Protein AF-A0A2P6G6T6-F1 (afdb_monomer_lite)

Sequence (82 aa):
MNELFITGAGVSADSGIPTFRGNDGFWTIGSINFTPQEMATRKKFEENPDEFLLWYYKRFAKYKNVQPNSTHKWLADKYLIT

Structure (mmCIF, N/CA/C/O backbone):
data_AF-A0A2P6G6T6-F1
#
_entry.id   AF-A0A2P6G6T6-F1
#
loop_
_atom_site.group_PDB
_atom_site.id
_atom_site.type_symbol
_atom_site.label_atom_id
_atom_site.label_alt_id
_atom_site.label_comp_id
_atom_site.label_asym_id
_atom_site.label_entity_id
_atom_site.label_seq_id
_atom_site.pdbx_PDB_ins_code
_atom_site.Cartn_x
_atom_site.Cartn_y
_atom_site.Cartn_z
_atom_site.occupancy
_atom_site.B_iso_or_equiv
_atom_site.auth_seq_id
_atom_site.auth_comp_id
_atom_site.auth_asym_id
_atom_site.auth_atom_id
_atom_site.pdbx_PDB_model_num
ATOM 1 N N . MET A 1 1 ? -7.302 13.806 24.676 1.00 56.31 1 MET A N 1
ATOM 2 C CA . MET A 1 1 ? -6.048 13.663 23.906 1.00 56.31 1 MET A CA 1
ATOM 3 C C . MET A 1 1 ? -6.417 13.011 22.591 1.00 56.31 1 MET A C 1
ATOM 5 O O . MET A 1 1 ? -7.128 12.018 22.638 1.00 56.31 1 MET A O 1
ATOM 9 N N . ASN A 1 2 ? -6.007 13.576 21.455 1.00 83.81 2 ASN A N 1
ATOM 10 C CA . ASN A 1 2 ? -6.214 12.927 20.160 1.00 83.81 2 ASN A CA 1
ATOM 11 C C . ASN A 1 2 ? -4.951 12.132 19.828 1.00 83.81 2 ASN A C 1
ATOM 13 O O . ASN A 1 2 ? -3.898 12.722 19.598 1.00 83.81 2 ASN A O 1
ATOM 17 N N . GLU A 1 3 ? -5.057 10.807 19.854 1.00 95.25 3 GLU A N 1
ATOM 18 C CA . GLU A 1 3 ? -3.995 9.900 19.418 1.00 95.25 3 GLU A CA 1
ATOM 19 C C . GLU A 1 3 ? -4.026 9.777 17.889 1.00 95.25 3 GLU A C 1
ATOM 21 O O . GLU A 1 3 ? -5.092 9.594 17.302 1.00 95.25 3 GLU A O 1
ATOM 26 N N . LEU A 1 4 ? -2.860 9.909 17.251 1.00 96.12 4 LEU A N 1
ATOM 27 C CA . LEU A 1 4 ? -2.676 9.743 15.808 1.00 96.12 4 LEU A CA 1
ATOM 28 C C . LEU A 1 4 ? -2.069 8.368 15.519 1.00 96.12 4 LEU A C 1
ATOM 30 O O . LEU A 1 4 ? -1.032 8.017 16.082 1.00 96.12 4 LEU A O 1
ATOM 34 N N . PHE A 1 5 ? -2.666 7.644 14.575 1.00 96.62 5 PHE A N 1
ATOM 35 C CA . PHE A 1 5 ? -2.182 6.351 14.103 1.00 96.62 5 PHE A CA 1
ATOM 36 C C . PHE A 1 5 ? -1.601 6.486 12.693 1.00 96.62 5 PHE A C 1
ATOM 38 O O . PHE A 1 5 ? -2.295 6.890 11.761 1.00 96.62 5 PHE A O 1
ATOM 45 N N . ILE A 1 6 ? -0.328 6.128 12.527 1.00 97.38 6 ILE A N 1
ATOM 46 C CA . ILE A 1 6 ? 0.335 6.057 11.220 1.00 97.38 6 ILE A CA 1
ATOM 47 C C . ILE A 1 6 ? 0.520 4.585 10.881 1.00 97.38 6 ILE A C 1
ATOM 49 O O . ILE A 1 6 ? 1.067 3.823 11.680 1.00 97.38 6 ILE A O 1
ATOM 53 N N . THR A 1 7 ? 0.037 4.181 9.713 1.00 96.12 7 THR A N 1
ATOM 54 C CA . THR A 1 7 ? 0.010 2.773 9.309 1.00 96.12 7 THR A CA 1
ATOM 55 C C . THR A 1 7 ? 0.885 2.517 8.089 1.00 96.12 7 THR A C 1
ATOM 57 O O . THR A 1 7 ? 1.446 3.425 7.489 1.00 96.12 7 THR A O 1
ATOM 60 N N . GLY A 1 8 ? 1.046 1.245 7.744 1.00 93.50 8 GLY A N 1
ATOM 61 C CA . GLY A 1 8 ? 1.726 0.824 6.529 1.00 93.50 8 GLY A CA 1
ATOM 62 C C . GLY A 1 8 ? 1.256 -0.567 6.124 1.00 93.50 8 GLY A C 1
ATOM 63 O O . GLY A 1 8 ? 0.357 -1.133 6.745 1.00 93.50 8 GLY A O 1
ATOM 64 N N . ALA A 1 9 ? 1.908 -1.155 5.118 1.00 91.19 9 ALA A N 1
ATOM 65 C CA . ALA A 1 9 ? 1.492 -2.433 4.528 1.00 91.19 9 ALA A CA 1
ATOM 66 C C . ALA A 1 9 ? 1.333 -3.590 5.537 1.00 91.19 9 ALA A C 1
ATOM 68 O O . ALA A 1 9 ? 0.539 -4.494 5.299 1.00 91.19 9 ALA A O 1
ATOM 69 N N . GLY A 1 10 ? 2.044 -3.554 6.673 1.00 91.00 10 GLY A N 1
ATOM 70 C CA . GLY A 1 10 ? 1.926 -4.559 7.735 1.00 91.00 10 GLY A CA 1
ATOM 71 C C . GLY A 1 10 ? 0.513 -4.690 8.311 1.00 91.00 10 GLY A C 1
ATOM 72 O O . GLY A 1 10 ? 0.090 -5.798 8.618 1.00 91.00 10 GLY A O 1
ATOM 73 N N . VAL A 1 11 ? -0.263 -3.600 8.360 1.00 95.50 11 VAL A N 1
ATOM 74 C CA . VAL A 1 11 ? -1.669 -3.644 8.805 1.00 95.50 11 VAL A CA 1
ATOM 75 C C . VAL A 1 11 ? -2.525 -4.516 7.880 1.00 95.50 11 VAL A C 1
ATOM 77 O O . VAL A 1 11 ? -3.498 -5.117 8.331 1.00 95.50 11 VAL A O 1
ATOM 80 N N . SER A 1 12 ? -2.151 -4.648 6.605 1.00 93.88 12 SER A N 1
ATOM 81 C CA . SER A 1 12 ? -2.884 -5.442 5.616 1.00 93.88 12 SER A CA 1
ATOM 82 C C . SER A 1 12 ? -2.383 -6.881 5.456 1.00 93.88 12 SER A C 1
ATOM 84 O O . SER A 1 12 ? -3.034 -7.658 4.752 1.00 93.88 12 SER A O 1
ATOM 86 N N . ALA A 1 13 ? -1.306 -7.269 6.149 1.00 91.19 13 ALA A N 1
ATOM 87 C CA . ALA A 1 13 ? -0.754 -8.626 6.102 1.00 91.19 13 ALA A CA 1
ATOM 88 C C . ALA A 1 13 ? -1.796 -9.683 6.500 1.00 91.19 13 ALA A C 1
ATOM 90 O O . ALA A 1 13 ? -2.017 -10.637 5.755 1.00 91.19 13 ALA A O 1
ATOM 91 N N . ASP A 1 14 ? -2.550 -9.445 7.581 1.00 93.00 14 ASP A N 1
ATOM 92 C CA . ASP A 1 14 ? -3.600 -10.376 8.032 1.00 93.00 14 ASP A CA 1
ATOM 93 C C . ASP A 1 14 ? -4.825 -10.413 7.099 1.00 93.00 14 ASP A C 1
ATOM 95 O O . ASP A 1 14 ? -5.721 -11.232 7.275 1.00 93.00 14 ASP A O 1
ATOM 99 N N . SER A 1 15 ? -4.895 -9.520 6.104 1.00 94.25 15 SER A N 1
ATOM 100 C CA . SER A 1 15 ? -5.894 -9.593 5.022 1.00 94.25 15 SER A CA 1
ATOM 101 C C . SER A 1 15 ? -5.380 -10.399 3.816 1.00 94.25 15 SER A C 1
ATOM 103 O O . SER A 1 15 ? -6.042 -10.463 2.783 1.00 94.25 15 SER A O 1
ATOM 105 N N . GLY A 1 16 ? -4.190 -11.002 3.913 1.00 88.81 16 GLY A N 1
ATOM 106 C CA . GLY A 1 16 ? -3.545 -11.734 2.821 1.00 88.81 16 GLY A CA 1
ATOM 107 C C . GLY A 1 16 ? -2.879 -10.834 1.774 1.00 88.81 16 GLY A C 1
ATOM 108 O O . GLY A 1 16 ? -2.545 -11.309 0.685 1.00 88.81 16 GLY A O 1
ATOM 109 N N . ILE A 1 17 ? -2.689 -9.543 2.076 1.00 89.31 17 ILE A N 1
ATOM 110 C CA . ILE A 1 17 ? -1.940 -8.618 1.219 1.00 89.31 17 ILE A CA 1
ATOM 111 C C . ILE A 1 17 ? -0.486 -8.604 1.701 1.00 89.31 17 ILE A C 1
ATOM 113 O O . ILE A 1 17 ? -0.230 -8.203 2.833 1.00 89.31 17 ILE A O 1
ATOM 117 N N . PRO A 1 18 ? 0.479 -9.008 0.863 1.00 85.62 18 PRO A N 1
ATOM 118 C CA . PRO A 1 18 ? 1.878 -9.052 1.250 1.00 85.62 18 PRO A CA 1
ATOM 119 C C . PRO A 1 18 ? 2.444 -7.665 1.523 1.00 85.62 18 PRO A C 1
ATOM 121 O O . PRO A 1 18 ? 2.058 -6.669 0.901 1.00 85.62 18 PRO A O 1
ATOM 124 N N . THR A 1 19 ? 3.423 -7.628 2.417 1.00 85.25 19 THR A N 1
ATOM 125 C CA . THR A 1 19 ? 4.162 -6.410 2.728 1.00 85.25 19 THR A CA 1
ATOM 126 C C . THR A 1 19 ? 5.242 -6.120 1.677 1.00 85.25 19 THR A C 1
ATOM 128 O O . THR A 1 19 ? 5.566 -6.948 0.828 1.00 85.25 19 THR A O 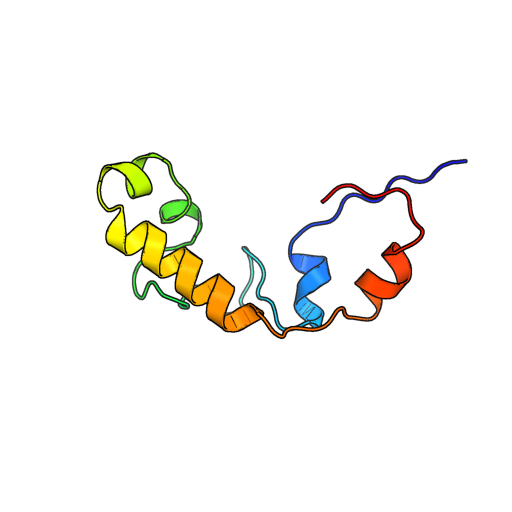1
ATOM 131 N N . PHE A 1 20 ? 5.823 -4.917 1.727 1.00 80.94 20 PHE A N 1
ATOM 132 C CA . PHE A 1 20 ? 6.987 -4.554 0.910 1.00 80.94 20 PHE A CA 1
ATOM 133 C C . PHE A 1 20 ? 8.324 -4.974 1.544 1.00 80.94 20 PHE A C 1
ATOM 135 O O . PHE A 1 20 ? 9.365 -4.514 1.095 1.00 80.94 20 PHE A O 1
ATOM 142 N N . ARG A 1 21 ? 8.363 -5.703 2.660 1.00 77.44 21 ARG A N 1
ATOM 143 C CA . ARG A 1 21 ? 9.620 -6.157 3.283 1.00 77.44 21 ARG A CA 1
ATOM 144 C C . ARG A 1 21 ? 9.310 -7.383 4.126 1.00 77.44 21 ARG A C 1
ATOM 146 O O . ARG A 1 21 ? 8.445 -7.293 4.981 1.00 77.44 21 ARG A O 1
ATOM 153 N N . GLY A 1 22 ? 10.046 -8.474 3.956 1.00 71.94 22 GLY A N 1
ATOM 154 C CA . GLY A 1 22 ? 9.819 -9.697 4.725 1.00 71.94 22 GLY A CA 1
ATOM 155 C C . GLY A 1 22 ? 10.183 -10.949 3.936 1.00 71.94 22 GLY A C 1
ATOM 156 O O . GLY A 1 22 ? 10.593 -10.860 2.776 1.00 71.94 22 GLY A O 1
ATOM 157 N N . ASN A 1 23 ? 10.029 -12.103 4.587 1.00 60.84 23 ASN A N 1
ATOM 158 C CA . ASN A 1 23 ? 10.230 -13.428 3.983 1.00 60.84 23 ASN A CA 1
ATOM 159 C C . ASN A 1 23 ? 9.023 -13.893 3.155 1.00 60.84 23 ASN A C 1
ATOM 161 O O . ASN A 1 23 ? 9.053 -14.958 2.538 1.00 60.84 23 ASN A O 1
ATOM 165 N N . ASP A 1 24 ? 7.952 -13.108 3.154 1.00 57.03 24 ASP A N 1
ATOM 166 C CA . ASP A 1 24 ? 6.725 -13.343 2.424 1.00 57.03 24 ASP A CA 1
ATOM 167 C C . ASP A 1 24 ? 7.059 -13.282 0.919 1.00 57.03 24 ASP A C 1
ATOM 169 O O . ASP A 1 24 ? 7.184 -12.208 0.332 1.00 57.03 24 ASP A O 1
ATOM 173 N N . GLY A 1 25 ? 7.249 -14.448 0.287 1.00 52.56 25 GLY A N 1
ATOM 174 C CA . GLY A 1 25 ? 7.706 -14.643 -1.103 1.00 52.56 25 GLY A CA 1
ATOM 175 C C . GLY A 1 25 ? 6.778 -14.115 -2.210 1.00 52.56 25 GLY A C 1
ATOM 176 O O . GLY A 1 25 ? 6.802 -14.592 -3.344 1.00 52.56 25 GLY A O 1
ATOM 177 N N . PHE A 1 26 ? 5.943 -13.128 -1.901 1.00 53.53 26 PHE A N 1
ATOM 178 C CA . PHE A 1 26 ?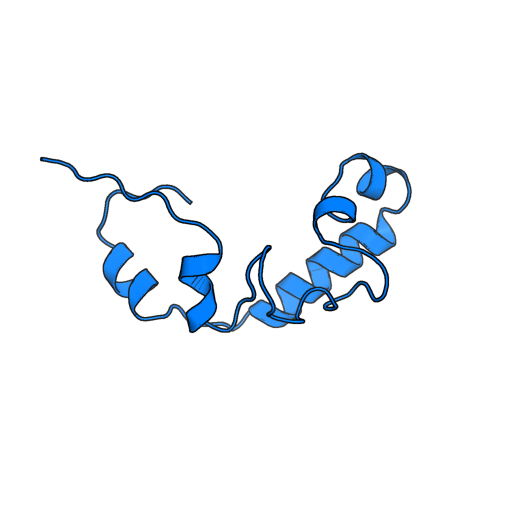 4.967 -12.517 -2.795 1.00 53.53 26 PHE A CA 1
ATOM 179 C C . PHE A 1 26 ? 5.537 -11.395 -3.671 1.00 53.53 26 PHE A C 1
ATOM 181 O O . PHE A 1 26 ? 4.798 -10.779 -4.444 1.00 53.53 26 PHE A O 1
ATOM 188 N N . TRP A 1 27 ? 6.849 -11.169 -3.608 1.00 59.41 27 TRP A N 1
ATOM 189 C CA . TRP A 1 27 ? 7.585 -10.293 -4.522 1.00 59.41 27 TRP A CA 1
ATOM 190 C C . TRP A 1 27 ? 7.441 -10.678 -6.003 1.00 59.41 27 TRP A C 1
ATOM 192 O O . TRP A 1 27 ? 7.711 -9.873 -6.885 1.00 59.41 27 TRP A O 1
ATOM 202 N N . THR A 1 28 ? 6.929 -11.878 -6.267 1.00 54.66 28 THR A N 1
ATOM 203 C CA . THR A 1 28 ? 6.780 -12.491 -7.589 1.00 54.66 28 THR A CA 1
ATOM 204 C C . THR A 1 28 ? 5.466 -12.175 -8.303 1.00 54.66 28 THR A C 1
ATOM 206 O O . THR A 1 28 ? 5.240 -12.654 -9.417 1.00 54.66 28 THR A O 1
ATOM 209 N N . ILE A 1 29 ? 4.556 -11.390 -7.709 1.00 53.41 29 ILE A N 1
ATOM 210 C CA . ILE A 1 29 ? 3.273 -11.094 -8.365 1.00 53.41 29 ILE A CA 1
ATOM 211 C C . ILE A 1 29 ? 3.513 -10.103 -9.499 1.00 53.41 29 ILE A C 1
ATOM 213 O O . ILE A 1 29 ? 3.436 -8.890 -9.335 1.00 53.41 29 ILE A O 1
ATOM 217 N N . GLY A 1 30 ? 3.796 -10.654 -10.672 1.00 49.31 30 GLY A N 1
ATOM 218 C CA . GLY A 1 30 ? 3.881 -9.924 -11.924 1.00 49.31 30 GLY A CA 1
ATOM 219 C C . GLY A 1 30 ? 5.280 -9.601 -12.416 1.00 49.31 30 GLY A C 1
ATOM 220 O O . GLY A 1 30 ? 5.389 -9.324 -13.605 1.00 49.31 30 GLY A O 1
ATOM 221 N N . SER A 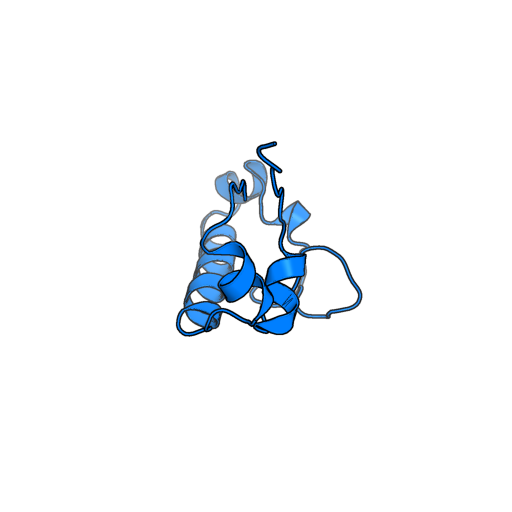1 31 ? 6.303 -9.718 -11.569 1.00 48.69 31 SER A N 1
ATOM 222 C CA . SER A 1 31 ? 7.706 -9.691 -11.974 1.00 48.69 31 SER A CA 1
ATOM 223 C C . SER A 1 31 ? 8.399 -10.944 -11.457 1.00 48.69 31 SER A C 1
ATOM 225 O O . SER A 1 31 ? 8.336 -11.245 -10.270 1.00 48.69 31 SER A O 1
ATOM 227 N N . ILE A 1 32 ? 9.022 -11.699 -12.359 1.00 54.53 32 ILE A N 1
ATOM 228 C CA . ILE A 1 32 ? 9.848 -12.858 -11.993 1.00 54.53 32 ILE A CA 1
ATOM 229 C C . ILE A 1 32 ? 11.240 -12.390 -11.526 1.00 54.53 32 ILE A C 1
ATOM 231 O O . ILE A 1 32 ? 11.901 -13.104 -10.781 1.00 54.53 32 ILE A O 1
ATOM 235 N N . ASN A 1 33 ? 11.655 -11.173 -11.911 1.00 57.62 33 ASN A N 1
ATOM 236 C CA . ASN A 1 33 ? 13.051 -10.728 -11.856 1.00 57.62 33 ASN A CA 1
ATOM 237 C C . ASN A 1 33 ? 13.295 -9.450 -11.038 1.00 57.62 33 ASN A C 1
ATOM 239 O O . ASN A 1 33 ? 14.450 -9.115 -10.807 1.00 57.62 33 ASN A O 1
ATOM 243 N N . PHE A 1 34 ? 12.249 -8.720 -10.638 1.00 59.34 34 PHE A N 1
ATOM 244 C CA . PHE A 1 34 ? 12.386 -7.388 -10.041 1.00 59.34 34 PHE A CA 1
ATOM 245 C C . PHE A 1 34 ? 11.692 -7.283 -8.691 1.00 59.34 34 PHE A C 1
ATOM 247 O O . PHE A 1 34 ? 10.558 -7.729 -8.499 1.00 59.34 34 PHE A O 1
ATOM 254 N N . THR A 1 35 ? 12.365 -6.593 -7.784 1.00 74.56 35 THR A N 1
ATOM 255 C CA . THR A 1 35 ? 11.813 -6.116 -6.525 1.00 74.56 35 THR A CA 1
ATOM 256 C C . THR A 1 35 ? 10.871 -4.927 -6.765 1.00 74.56 35 THR A C 1
ATOM 258 O O . THR A 1 35 ? 11.004 -4.177 -7.735 1.00 74.56 35 THR A O 1
ATOM 261 N N . PRO A 1 36 ? 9.908 -4.671 -5.876 1.00 75.75 36 PRO A N 1
ATOM 262 C CA . PRO A 1 36 ? 9.049 -3.491 -5.960 1.00 75.75 36 PRO A CA 1
ATOM 263 C C . PRO A 1 36 ? 9.772 -2.157 -5.867 1.00 75.75 36 PRO A C 1
ATOM 265 O O . PRO A 1 36 ? 9.272 -1.178 -6.408 1.00 75.75 36 PRO A O 1
ATOM 268 N N . GLN A 1 37 ? 10.946 -2.113 -5.240 1.00 80.81 37 GLN A N 1
ATOM 269 C CA . GLN A 1 37 ? 11.821 -0.944 -5.237 1.00 80.81 37 GLN A CA 1
ATOM 270 C C . GLN A 1 37 ? 12.378 -0.644 -6.635 1.00 80.81 37 GLN A C 1
ATOM 272 O O . GLN A 1 37 ? 12.626 0.516 -6.942 1.00 80.81 37 GLN A O 1
ATOM 277 N N . GLU A 1 38 ? 12.540 -1.659 -7.485 1.00 82.81 38 GLU A N 1
ATOM 278 C CA . GLU A 1 38 ? 12.936 -1.493 -8.889 1.00 82.81 38 GLU A CA 1
ATOM 279 C C . GLU A 1 38 ? 11.721 -1.179 -9.775 1.00 82.81 38 GLU A C 1
ATOM 281 O O . GLU A 1 38 ? 11.806 -0.343 -10.677 1.00 82.81 38 GLU A O 1
ATOM 286 N N . MET A 1 39 ? 10.568 -1.796 -9.483 1.00 86.19 39 MET A N 1
ATOM 287 C CA . MET A 1 39 ? 9.338 -1.607 -10.258 1.00 86.19 39 MET A CA 1
ATOM 288 C C . MET A 1 39 ? 8.683 -0.240 -10.036 1.00 86.19 39 MET A C 1
ATOM 290 O O . MET A 1 39 ? 8.275 0.403 -10.997 1.00 86.19 39 MET A O 1
ATOM 294 N N . ALA A 1 40 ? 8.575 0.230 -8.793 1.00 88.62 40 ALA A N 1
ATOM 295 C CA . ALA A 1 40 ? 7.857 1.457 -8.438 1.00 88.62 40 ALA A CA 1
ATOM 296 C C . ALA A 1 40 ? 8.728 2.718 -8.599 1.00 88.62 40 ALA A C 1
ATOM 298 O O . ALA A 1 40 ? 8.804 3.557 -7.701 1.00 88.62 40 ALA A O 1
ATOM 299 N N . THR A 1 41 ? 9.405 2.851 -9.742 1.00 92.50 41 THR A N 1
ATOM 300 C CA . THR A 1 41 ? 10.275 3.994 -10.048 1.00 92.50 41 THR A CA 1
ATOM 301 C C . THR A 1 41 ? 9.805 4.738 -11.290 1.00 92.50 41 THR A C 1
ATOM 303 O O . THR A 1 41 ? 9.266 4.149 -12.227 1.00 92.50 41 THR A O 1
ATOM 306 N N . ARG A 1 42 ? 10.074 6.051 -11.331 1.00 95.62 42 ARG A N 1
ATOM 307 C CA . ARG A 1 42 ? 9.839 6.871 -12.529 1.00 95.62 42 ARG A CA 1
ATOM 308 C C . ARG A 1 42 ? 10.606 6.332 -13.738 1.00 95.62 42 ARG A C 1
ATOM 310 O O . ARG A 1 42 ? 10.040 6.232 -14.816 1.00 95.62 42 ARG A O 1
ATOM 317 N N . LYS A 1 43 ? 11.858 5.917 -13.524 1.00 95.44 43 LYS A N 1
ATOM 318 C CA . LYS A 1 43 ? 12.703 5.310 -14.556 1.00 95.44 43 LYS A CA 1
ATOM 319 C C . LYS A 1 43 ? 12.033 4.084 -15.183 1.00 95.44 43 LYS A C 1
ATOM 321 O O . LYS A 1 43 ? 11.949 4.006 -16.400 1.00 95.44 43 LYS A O 1
ATOM 326 N N . LYS A 1 44 ? 11.493 3.162 -14.373 1.00 92.31 44 LYS A N 1
ATOM 327 C CA . LYS A 1 44 ? 10.808 1.969 -14.893 1.00 92.31 44 LYS A CA 1
ATOM 328 C C . LYS A 1 44 ? 9.549 2.323 -15.683 1.00 92.31 44 LYS A C 1
ATOM 330 O O . LYS A 1 44 ? 9.298 1.706 -16.711 1.00 92.31 44 LYS A O 1
ATOM 335 N N . PHE A 1 45 ? 8.786 3.318 -15.231 1.00 94.81 45 PHE A N 1
ATOM 336 C CA . PHE A 1 45 ? 7.624 3.813 -15.968 1.00 94.81 45 PHE A CA 1
ATOM 337 C C . PHE A 1 45 ? 8.006 4.416 -17.329 1.00 94.81 45 PHE A C 1
ATOM 339 O O . PHE A 1 45 ? 7.315 4.171 -18.311 1.00 94.81 45 PHE A O 1
ATOM 346 N N . GLU A 1 46 ? 9.106 5.166 -17.402 1.00 97.25 46 GLU A N 1
ATOM 347 C CA . GLU A 1 46 ? 9.569 5.804 -18.642 1.00 97.25 46 GLU A CA 1
ATOM 348 C C . GLU A 1 46 ? 10.232 4.807 -19.611 1.00 97.25 46 GLU A C 1
ATOM 350 O O . GLU A 1 46 ? 9.990 4.872 -20.813 1.00 97.25 46 GLU A O 1
ATOM 355 N N . GLU A 1 47 ? 11.038 3.866 -19.109 1.00 95.69 47 GLU A N 1
ATOM 356 C CA . GLU A 1 47 ? 11.782 2.902 -19.938 1.00 95.69 47 GLU A CA 1
ATOM 357 C C . GLU A 1 47 ? 10.959 1.655 -20.307 1.00 95.69 47 GLU A C 1
ATOM 359 O O . GLU A 1 47 ? 11.118 1.102 -21.396 1.00 95.69 47 GLU A O 1
ATOM 364 N N . ASN A 1 48 ? 10.086 1.178 -19.411 1.00 93.50 48 ASN A N 1
ATOM 365 C CA . ASN A 1 48 ? 9.284 -0.039 -19.592 1.00 93.50 48 ASN A CA 1
ATOM 366 C C . ASN A 1 48 ? 7.833 0.140 -19.085 1.00 93.50 48 ASN A C 1
ATOM 368 O O . ASN A 1 48 ? 7.411 -0.569 -18.159 1.00 93.50 48 ASN A O 1
ATOM 372 N N . PRO A 1 49 ? 7.041 1.050 -19.684 1.00 94.25 49 PRO A N 1
ATOM 373 C CA . PRO A 1 49 ? 5.691 1.371 -19.214 1.00 94.25 49 PRO A CA 1
ATOM 374 C C . PRO A 1 49 ? 4.756 0.157 -19.184 1.00 94.25 49 PRO A C 1
ATOM 376 O O . PRO A 1 49 ? 4.001 0.001 -18.229 1.00 94.25 49 PRO A O 1
ATOM 379 N N . ASP A 1 50 ? 4.827 -0.740 -20.170 1.00 93.19 50 ASP A N 1
ATOM 380 C CA . ASP A 1 50 ? 3.946 -1.914 -20.230 1.00 93.19 50 ASP A CA 1
ATOM 381 C C . ASP A 1 50 ? 4.191 -2.882 -19.069 1.00 93.19 50 ASP A C 1
ATOM 383 O O . ASP A 1 50 ? 3.250 -3.366 -18.439 1.00 93.19 50 ASP A O 1
ATOM 387 N N . GLU A 1 51 ? 5.459 -3.141 -18.740 1.00 88.00 51 GLU A N 1
ATOM 388 C CA . GLU A 1 51 ? 5.826 -4.008 -17.619 1.00 88.00 51 GLU A CA 1
ATOM 389 C C . GLU A 1 51 ? 5.457 -3.357 -16.279 1.00 88.00 51 GLU A C 1
ATOM 391 O O . GLU A 1 51 ? 4.905 -4.020 -15.395 1.00 88.00 51 GLU A O 1
ATOM 396 N N . PHE A 1 52 ? 5.698 -2.047 -16.151 1.00 90.06 52 PHE A N 1
ATOM 397 C CA . PHE A 1 52 ? 5.276 -1.250 -15.001 1.00 90.06 52 PHE A CA 1
ATOM 398 C C . PHE A 1 52 ? 3.762 -1.360 -14.780 1.00 90.06 52 PHE A C 1
ATOM 400 O O . PHE A 1 52 ? 3.309 -1.742 -13.697 1.00 90.06 52 PHE A O 1
ATOM 407 N N . LEU A 1 53 ? 2.970 -1.074 -15.814 1.00 92.00 53 LEU A N 1
ATOM 408 C CA . LEU A 1 53 ? 1.511 -1.088 -15.745 1.00 92.00 53 LEU A CA 1
ATOM 409 C C . LEU A 1 53 ? 0.979 -2.495 -15.474 1.00 92.00 53 LEU A C 1
ATOM 411 O O . LEU A 1 53 ? 0.125 -2.670 -14.602 1.00 92.00 53 LEU A O 1
ATOM 415 N N . LEU A 1 54 ? 1.516 -3.515 -16.150 1.00 89.38 54 LEU A N 1
ATOM 416 C CA . LEU A 1 54 ? 1.131 -4.908 -15.934 1.00 89.38 54 LEU A CA 1
ATOM 417 C C . LEU A 1 54 ? 1.355 -5.341 -14.480 1.00 89.38 54 LEU A C 1
ATOM 419 O O . LEU A 1 54 ? 0.519 -6.050 -13.911 1.00 89.38 54 LEU A O 1
ATOM 423 N N . TRP A 1 55 ? 2.457 -4.913 -13.865 1.00 86.50 55 TRP A N 1
ATOM 424 C CA . TRP A 1 55 ? 2.748 -5.210 -12.466 1.00 86.50 55 TRP A CA 1
ATOM 425 C C . TRP A 1 55 ? 1.705 -4.599 -11.516 1.00 86.50 55 TRP A C 1
ATOM 427 O O . TRP A 1 55 ? 1.171 -5.309 -10.658 1.00 86.50 55 TRP A O 1
ATOM 437 N N . TYR A 1 56 ? 1.322 -3.332 -11.713 1.00 88.38 56 TYR A N 1
ATOM 438 C CA . TYR A 1 56 ? 0.248 -2.703 -10.929 1.00 88.38 56 TYR A CA 1
ATOM 439 C C . TYR A 1 56 ? -1.121 -3.348 -11.181 1.00 88.38 56 TYR A C 1
ATOM 441 O O . TYR A 1 56 ? -1.839 -3.656 -10.225 1.00 88.38 56 TYR A O 1
ATOM 449 N N . TYR A 1 57 ? -1.476 -3.633 -12.436 1.00 91.25 57 TYR A N 1
ATOM 450 C CA . TYR A 1 57 ? -2.761 -4.254 -12.764 1.00 91.25 57 TYR A CA 1
ATOM 451 C C . TYR A 1 57 ? -2.910 -5.651 -12.172 1.00 91.25 57 TYR A C 1
ATOM 453 O O . TYR A 1 57 ? -3.972 -5.968 -11.635 1.00 91.25 57 TYR A O 1
ATOM 461 N N . LYS A 1 58 ? -1.853 -6.473 -12.189 1.00 88.25 58 LYS A N 1
ATOM 462 C CA . LYS A 1 58 ? -1.871 -7.789 -11.530 1.00 88.25 58 LYS A CA 1
ATOM 463 C C . LYS A 1 58 ? -2.163 -7.663 -10.036 1.00 88.25 58 LYS A C 1
ATOM 465 O O . LYS A 1 58 ? -2.937 -8.456 -9.504 1.00 88.25 58 LYS A O 1
ATOM 470 N N . ARG A 1 59 ? -1.599 -6.655 -9.360 1.00 88.31 59 ARG A N 1
ATOM 471 C CA . ARG A 1 59 ? -1.886 -6.388 -7.941 1.00 88.31 59 ARG A CA 1
ATOM 472 C C . ARG A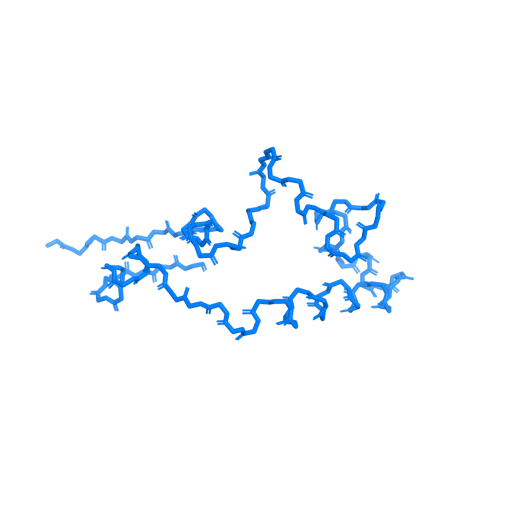 1 59 ? -3.330 -5.943 -7.729 1.00 88.31 59 ARG A C 1
ATOM 474 O O . ARG A 1 59 ? -4.001 -6.502 -6.867 1.00 88.31 59 ARG A O 1
ATOM 481 N N . PHE A 1 60 ? -3.830 -5.000 -8.525 1.00 90.56 60 PHE A N 1
ATOM 482 C CA . PHE A 1 60 ? -5.222 -4.552 -8.419 1.00 90.56 60 PHE A CA 1
ATOM 483 C C . PHE A 1 60 ? -6.211 -5.690 -8.664 1.00 90.56 60 PHE A C 1
ATOM 485 O O . PHE A 1 60 ? -7.132 -5.877 -7.875 1.00 90.56 60 PHE A O 1
ATOM 492 N N . ALA A 1 61 ? -5.987 -6.499 -9.701 1.00 92.19 61 ALA A N 1
ATOM 493 C CA . ALA A 1 61 ? -6.819 -7.659 -9.994 1.00 92.19 61 ALA A CA 1
ATOM 494 C C . ALA A 1 61 ? -6.779 -8.691 -8.857 1.00 92.19 61 ALA A C 1
ATOM 496 O O . ALA A 1 61 ? -7.829 -9.175 -8.436 1.00 92.19 61 AL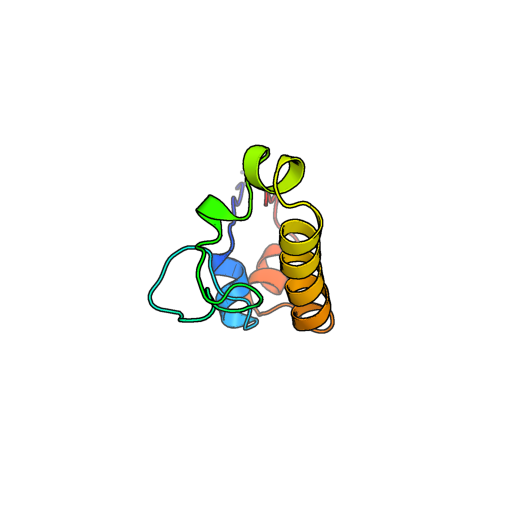A A O 1
ATOM 497 N N . LYS A 1 62 ? -5.587 -8.993 -8.322 1.00 88.81 62 LYS A N 1
ATOM 498 C CA . LYS A 1 62 ? -5.419 -9.977 -7.246 1.00 88.81 62 LYS A CA 1
ATOM 499 C C . LYS A 1 62 ? -6.108 -9.556 -5.948 1.00 88.81 62 LYS A C 1
ATOM 501 O O . LYS A 1 62 ? -6.712 -10.397 -5.289 1.00 88.81 62 LYS A O 1
ATOM 506 N N . TYR A 1 63 ? -6.016 -8.281 -5.576 1.00 90.00 63 TYR A N 1
ATOM 507 C CA . TYR A 1 63 ? -6.506 -7.801 -4.279 1.00 90.00 63 TYR A CA 1
ATOM 508 C C . TYR A 1 63 ? -7.897 -7.167 -4.330 1.00 90.00 63 TYR A C 1
ATOM 510 O O . TYR A 1 63 ? -8.409 -6.760 -3.293 1.00 90.00 63 TYR A O 1
ATOM 518 N N . LYS A 1 64 ? -8.537 -7.132 -5.507 1.00 94.31 64 LYS A N 1
ATOM 519 C CA . LYS A 1 64 ? -9.838 -6.486 -5.743 1.00 94.31 64 LYS A CA 1
ATOM 520 C C . LYS A 1 64 ? -10.920 -6.844 -4.717 1.00 94.31 64 LYS A C 1
ATOM 522 O O . LYS A 1 64 ? -11.722 -5.990 -4.366 1.00 94.31 64 LYS A O 1
ATOM 527 N N . ASN A 1 65 ? -10.956 -8.100 -4.271 1.00 96.12 65 ASN A N 1
ATOM 528 C CA . ASN A 1 65 ? -12.017 -8.625 -3.406 1.00 96.12 65 ASN A CA 1
ATOM 529 C C . ASN A 1 65 ? -11.555 -8.887 -1.961 1.00 96.12 65 ASN A C 1
ATOM 531 O O . ASN A 1 65 ? -12.311 -9.469 -1.178 1.00 96.12 65 ASN A O 1
ATOM 535 N N . VAL A 1 66 ? -10.324 -8.501 -1.605 1.00 96.06 66 VAL A N 1
ATOM 536 C CA . VAL A 1 66 ? -9.797 -8.685 -0.247 1.00 96.06 66 VAL A CA 1
ATOM 537 C C . VAL A 1 66 ? -10.602 -7.838 0.738 1.00 96.06 66 VAL A C 1
ATOM 539 O O . VAL A 1 66 ? -10.922 -6.685 0.464 1.00 96.06 66 VAL A O 1
ATOM 542 N N . GLN A 1 67 ? -10.942 -8.429 1.883 1.00 97.75 67 GLN A N 1
ATOM 543 C CA . GLN A 1 67 ? -11.753 -7.789 2.916 1.00 97.75 67 GLN A CA 1
ATOM 544 C C . GLN A 1 67 ? -10.885 -7.206 4.040 1.00 97.75 67 GLN A C 1
ATOM 546 O O . GLN A 1 67 ? -9.809 -7.742 4.310 1.00 97.75 67 GLN A O 1
ATOM 551 N N . PRO A 1 68 ? -11.356 -6.165 4.752 1.00 97.50 68 PRO A N 1
ATOM 552 C CA . PRO A 1 68 ? -10.652 -5.631 5.914 1.00 97.50 68 PRO A CA 1
ATOM 553 C C . PRO A 1 68 ? -10.545 -6.654 7.061 1.00 97.50 68 PRO A C 1
ATOM 555 O O . PRO A 1 68 ? -11.551 -7.229 7.493 1.00 97.50 68 PRO A O 1
ATOM 558 N N . ASN A 1 69 ? -9.338 -6.839 7.604 1.00 98.12 69 ASN A N 1
ATOM 559 C CA . ASN A 1 69 ? -9.111 -7.593 8.848 1.00 98.12 69 ASN A CA 1
ATOM 560 C C . ASN A 1 69 ? -9.574 -6.838 10.120 1.00 98.12 69 ASN A C 1
ATOM 562 O O . ASN A 1 69 ? -10.093 -5.720 10.067 1.00 98.12 69 ASN A O 1
ATOM 566 N N . SER A 1 70 ? -9.382 -7.464 11.285 1.00 98.38 70 SER A N 1
ATOM 567 C CA . SER A 1 70 ? -9.705 -6.907 12.608 1.00 98.38 70 SER A CA 1
ATOM 568 C C . SER A 1 70 ? -9.022 -5.566 12.893 1.00 98.38 70 SER A C 1
ATOM 570 O O . SER A 1 70 ? -9.673 -4.667 13.420 1.00 98.38 70 SER A O 1
ATOM 572 N N . THR A 1 71 ? -7.756 -5.399 12.508 1.00 97.44 71 THR A N 1
ATOM 573 C CA . THR A 1 71 ? -6.998 -4.155 12.712 1.00 97.44 71 THR A CA 1
ATOM 574 C C . THR A 1 71 ? -7.611 -2.994 11.937 1.00 97.44 71 THR A C 1
ATOM 576 O O . THR A 1 71 ? -7.823 -1.927 12.507 1.00 97.44 71 THR A O 1
ATOM 579 N N . HIS A 1 72 ? -7.993 -3.199 10.672 1.00 97.81 72 HIS A N 1
ATOM 580 C CA . HIS A 1 72 ? -8.696 -2.162 9.905 1.00 97.81 72 HIS A CA 1
ATOM 581 C C . HIS A 1 72 ? -10.034 -1.784 10.552 1.00 97.81 72 HIS A C 1
ATOM 583 O O . HIS A 1 72 ? -10.369 -0.606 10.623 1.00 97.81 72 HIS A O 1
ATOM 589 N N . LYS A 1 73 ? -10.791 -2.774 11.051 1.00 98.06 73 LYS A N 1
ATOM 590 C CA . LYS A 1 73 ? -12.071 -2.526 11.736 1.00 98.06 73 LYS A CA 1
ATOM 591 C C . LYS A 1 73 ? -11.883 -1.716 13.018 1.00 98.06 73 LYS A C 1
ATOM 593 O O . LYS A 1 73 ? -12.709 -0.862 13.310 1.00 98.06 73 LYS A O 1
ATOM 598 N N . TRP A 1 74 ? -10.802 -1.959 13.757 1.00 97.12 74 TRP A N 1
ATOM 599 C CA . TRP A 1 74 ? -10.467 -1.197 14.961 1.00 97.12 74 TRP A CA 1
ATOM 600 C C . TRP A 1 74 ? -9.993 0.231 14.653 1.00 97.12 74 TRP A C 1
ATOM 602 O O . TRP A 1 74 ? -10.284 1.146 15.416 1.00 97.12 74 TRP A O 1
ATOM 612 N N . LEU A 1 75 ? -9.285 0.428 13.536 1.00 96.19 75 LEU A N 1
ATOM 613 C CA . LEU A 1 75 ? -8.809 1.741 13.087 1.00 96.19 75 LEU A CA 1
ATOM 614 C C . LEU A 1 75 ? -9.906 2.620 12.463 1.00 96.19 75 LEU A C 1
ATOM 616 O O . LEU A 1 75 ? -9.682 3.813 12.278 1.00 96.19 75 LEU A O 1
ATOM 620 N N . ALA A 1 76 ? -11.068 2.053 12.123 1.00 96.25 76 ALA A N 1
ATOM 621 C CA . ALA A 1 76 ? -12.094 2.703 11.304 1.00 96.25 76 ALA A CA 1
ATOM 622 C C . ALA A 1 76 ? -12.661 4.010 11.894 1.00 96.25 76 ALA A C 1
ATOM 624 O O . ALA A 1 76 ? -13.145 4.853 11.144 1.00 96.25 76 ALA A O 1
ATOM 625 N N . ASP A 1 77 ? -12.601 4.180 13.216 1.00 95.50 77 ASP A N 1
ATOM 626 C CA . ASP A 1 77 ? -13.073 5.360 13.954 1.00 95.50 77 ASP A CA 1
ATOM 627 C C . ASP A 1 77 ? -11.925 6.167 14.600 1.00 95.50 77 ASP A C 1
ATOM 629 O O . ASP A 1 77 ? -12.167 7.032 15.445 1.00 95.50 77 ASP A O 1
ATOM 633 N N . LYS A 1 78 ? -10.666 5.884 14.234 1.00 95.38 78 LYS A N 1
ATOM 634 C CA . LYS A 1 78 ? -9.469 6.540 14.784 1.00 95.38 78 LYS A CA 1
ATOM 635 C C . LYS A 1 78 ? -8.970 7.664 13.875 1.00 95.38 78 LYS A C 1
ATOM 637 O O . LYS A 1 78 ? -9.249 7.699 12.679 1.00 95.38 78 LYS A O 1
ATOM 642 N N . TYR A 1 79 ? -8.179 8.579 14.434 1.00 96.31 79 TYR A N 1
ATOM 643 C CA . TYR A 1 79 ? -7.481 9.594 13.645 1.00 96.31 79 TYR A CA 1
ATOM 644 C C . TYR A 1 79 ? -6.248 8.963 12.979 1.00 96.31 79 TYR A C 1
ATOM 646 O O . TYR A 1 79 ? -5.292 8.613 13.673 1.00 96.31 79 TYR A O 1
ATOM 654 N N . LEU A 1 80 ? -6.293 8.757 11.654 1.00 94.00 80 LEU A N 1
ATOM 655 C CA . LEU A 1 80 ? -5.328 7.911 10.939 1.00 94.00 80 LEU A CA 1
ATOM 656 C C . LEU A 1 80 ? -4.705 8.570 9.696 1.00 94.00 80 LEU A C 1
ATOM 658 O O . LEU A 1 80 ? -5.350 9.357 9.003 1.00 94.00 80 LEU A O 1
ATOM 662 N N . ILE A 1 81 ? -3.460 8.185 9.398 1.00 92.88 81 ILE A N 1
ATOM 663 C CA . ILE A 1 81 ? -2.743 8.465 8.142 1.00 92.88 81 ILE A CA 1
ATOM 664 C C . ILE A 1 81 ? -2.214 7.131 7.570 1.00 92.88 81 ILE A C 1
ATOM 666 O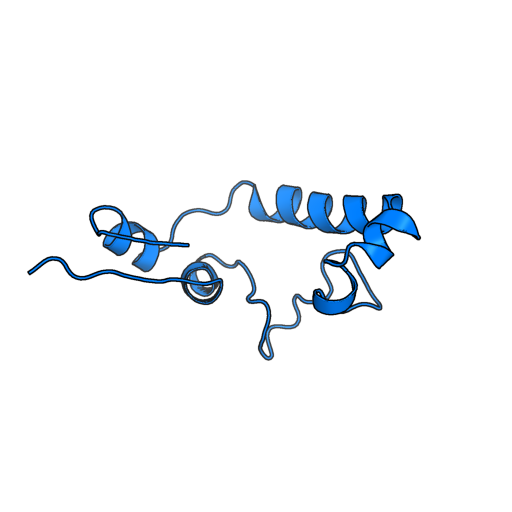 O . ILE A 1 81 ? -1.680 6.302 8.318 1.00 92.88 81 ILE A O 1
ATOM 670 N N . THR A 1 82 ? -2.379 6.914 6.258 1.00 82.06 82 THR A N 1
ATOM 671 C CA . THR A 1 82 ? -1.888 5.730 5.515 1.00 82.06 82 THR A CA 1
ATOM 672 C C . THR A 1 82 ? -0.794 6.099 4.532 1.00 82.06 82 THR A C 1
ATOM 674 O O . THR A 1 82 ? -1.009 7.108 3.823 1.00 82.06 82 THR A O 1
#

Secondary structure (DSSP, 8-state):
---EEE--GGGGGGGTPPPSSSS--GGGSS-SS--HHHHSSHHHHHH-HHHHHHHHHHHHHHHTTPPP-HHHHHHTTSEEE-

Foldseek 3Di:
DADEAEDACVQCVVLVRDHLDDPPPPLPQQNPPDRVVRLVDPVCCVVPVPSSVSSVVSSCVVCVPGDHDPSCVVCVPGRYDD

pLDDT: mean 85.6, std 14.39, range [48.69, 98.38]

Radius of gyration: 15.21 Å; chains: 1; bounding box: 26×28×44 Å